Protein AF-A0A508YYV6-F1 (afdb_monomer_lite)

pLDDT: mean 89.04, std 14.24, range [32.28, 98.62]

Organism: Limosilactobacillus mucosae (NCBI:txid97478)

Structure (mmCIF, N/CA/C/O backbone):
data_AF-A0A508YYV6-F1
#
_entry.id   AF-A0A508YYV6-F1
#
loop_
_atom_site.group_PDB
_atom_site.id
_atom_site.type_symbol
_atom_site.label_atom_id
_atom_site.label_alt_id
_atom_site.label_comp_id
_atom_site.label_asym_id
_atom_site.label_entity_id
_atom_site.label_seq_id
_atom_site.pdbx_PDB_ins_code
_atom_site.Cartn_x
_atom_site.Cartn_y
_atom_site.Cartn_z
_atom_site.occupancy
_atom_site.B_iso_or_equiv
_atom_site.auth_seq_id
_atom_site.auth_comp_id
_atom_site.auth_asym_id
_atom_site.auth_atom_id
_atom_site.pdbx_PDB_model_num
ATOM 1 N N . MET A 1 1 ? 17.109 -22.491 -25.979 1.00 44.66 1 MET A N 1
ATOM 2 C CA . MET A 1 1 ? 16.793 -21.526 -24.907 1.00 44.66 1 MET A CA 1
ATOM 3 C C . MET A 1 1 ? 16.253 -20.289 -25.611 1.00 44.66 1 MET A C 1
ATOM 5 O O . MET A 1 1 ? 17.034 -19.616 -26.267 1.00 44.66 1 MET A O 1
ATOM 9 N N . MET A 1 2 ? 14.929 -20.088 -25.649 1.00 47.56 2 MET A N 1
ATOM 10 C CA . MET A 1 2 ? 14.361 -18.879 -26.267 1.00 47.56 2 MET A CA 1
ATOM 11 C C . MET A 1 2 ? 14.750 -17.688 -25.391 1.00 47.56 2 MET A C 1
ATOM 13 O O . MET A 1 2 ? 14.149 -17.460 -24.346 1.00 47.56 2 MET A O 1
ATOM 17 N N . GLY A 1 3 ? 15.824 -16.999 -25.770 1.00 58.94 3 GLY A N 1
ATOM 18 C CA . GLY A 1 3 ? 16.215 -15.749 -25.140 1.00 58.94 3 GLY A CA 1
ATOM 19 C C . GLY A 1 3 ? 15.248 -14.667 -25.590 1.00 58.94 3 GLY A C 1
ATOM 20 O O . GLY A 1 3 ? 15.138 -14.406 -26.785 1.00 58.94 3 GLY A O 1
ATOM 21 N N . PHE A 1 4 ? 14.527 -14.070 -24.645 1.00 71.75 4 PHE A N 1
ATOM 22 C CA . PHE A 1 4 ? 13.805 -12.831 -24.906 1.00 71.75 4 PHE A CA 1
ATOM 23 C C . PHE A 1 4 ? 14.797 -11.779 -25.407 1.00 71.75 4 PHE A C 1
ATOM 25 O O . PHE A 1 4 ? 15.873 -11.624 -24.828 1.00 71.75 4 PHE A O 1
ATOM 32 N N . ASP A 1 5 ? 14.435 -11.067 -26.473 1.00 80.62 5 ASP A N 1
ATOM 33 C CA . ASP A 1 5 ? 15.212 -9.929 -26.954 1.00 80.62 5 ASP A CA 1
ATOM 34 C C . ASP A 1 5 ? 15.296 -8.872 -25.830 1.00 80.62 5 ASP A C 1
ATOM 36 O O . ASP A 1 5 ? 14.256 -8.379 -25.373 1.00 80.62 5 ASP A O 1
ATOM 40 N N . PRO A 1 6 ? 16.503 -8.512 -25.357 1.00 77.69 6 PRO A N 1
ATOM 41 C CA . PRO A 1 6 ? 16.677 -7.519 -24.300 1.00 77.69 6 PRO A CA 1
ATOM 42 C C . PRO A 1 6 ? 16.033 -6.159 -24.608 1.00 77.69 6 PRO A C 1
ATOM 44 O O . PRO A 1 6 ? 15.641 -5.444 -23.683 1.00 77.69 6 PRO A O 1
ATOM 47 N N . SER A 1 7 ? 15.884 -5.800 -25.887 1.00 81.75 7 SER A N 1
ATOM 48 C CA . SER A 1 7 ? 15.229 -4.556 -26.302 1.00 81.75 7 SER A CA 1
ATOM 49 C C . SER A 1 7 ? 13.733 -4.541 -25.965 1.00 81.75 7 SER A C 1
ATOM 51 O O . SER A 1 7 ? 13.211 -3.504 -25.552 1.00 81.75 7 SER A O 1
ATOM 53 N N . ILE A 1 8 ? 13.063 -5.700 -26.024 1.00 81.06 8 ILE A N 1
ATOM 54 C CA . ILE A 1 8 ? 11.659 -5.856 -25.619 1.00 81.06 8 ILE A CA 1
ATOM 55 C C . ILE A 1 8 ? 11.526 -5.595 -24.118 1.00 81.06 8 ILE A C 1
ATOM 57 O O . ILE A 1 8 ? 10.637 -4.860 -23.693 1.00 81.06 8 ILE A O 1
ATOM 61 N N . ILE A 1 9 ? 12.438 -6.146 -23.312 1.00 76.94 9 ILE A N 1
ATOM 62 C CA . ILE A 1 9 ? 12.442 -5.943 -21.856 1.00 76.94 9 ILE A CA 1
ATOM 63 C C . ILE A 1 9 ? 12.647 -4.461 -21.527 1.00 76.94 9 ILE A C 1
ATOM 65 O O . ILE A 1 9 ? 11.951 -3.929 -20.665 1.00 76.94 9 ILE A O 1
ATOM 69 N N . SER A 1 10 ? 13.560 -3.779 -22.224 1.00 84.38 10 SER A N 1
ATOM 70 C CA . SER A 1 10 ? 13.785 -2.343 -22.025 1.00 84.38 10 SER A CA 1
ATOM 71 C C . SER A 1 10 ? 12.559 -1.508 -22.397 1.00 84.38 10 SER A C 1
ATOM 73 O O . SER A 1 10 ? 12.146 -0.658 -21.613 1.00 84.38 10 SER A O 1
ATOM 75 N N . GLY A 1 11 ? 11.935 -1.774 -23.549 1.00 87.81 11 GLY A N 1
ATOM 76 C CA . GLY A 1 11 ? 10.738 -1.046 -23.976 1.00 87.81 11 GLY A CA 1
ATOM 77 C C . GLY A 1 11 ? 9.548 -1.254 -23.033 1.00 87.81 11 GLY A C 1
ATOM 78 O O . GLY A 1 11 ? 8.821 -0.310 -22.722 1.00 87.81 11 GLY A O 1
ATOM 79 N N . LEU A 1 12 ? 9.373 -2.473 -22.513 1.00 88.50 12 LEU A N 1
ATOM 80 C CA . LEU A 1 12 ? 8.360 -2.760 -21.496 1.00 88.50 12 LEU A CA 1
ATOM 81 C C . LEU A 1 12 ? 8.665 -2.050 -20.174 1.00 88.50 12 LEU A C 1
ATOM 83 O O . LEU A 1 12 ? 7.758 -1.498 -19.553 1.00 88.50 12 LEU A O 1
ATOM 87 N N . ASP A 1 13 ? 9.926 -2.020 -19.750 1.00 92.00 13 ASP A N 1
ATOM 88 C CA . ASP A 1 13 ? 10.344 -1.306 -18.545 1.00 92.00 13 ASP A CA 1
ATOM 89 C C . ASP A 1 13 ? 10.122 0.210 -18.674 1.00 92.00 13 ASP A C 1
ATOM 91 O O . ASP A 1 13 ? 9.678 0.846 -17.722 1.00 92.00 13 ASP A O 1
ATOM 95 N N . ASP A 1 14 ? 10.302 0.800 -19.856 1.00 90.00 14 ASP A N 1
ATOM 96 C CA . ASP A 1 14 ? 10.023 2.222 -20.073 1.00 90.00 14 ASP A CA 1
ATOM 97 C C . ASP A 1 14 ? 8.540 2.574 -19.920 1.00 90.00 14 ASP A C 1
ATOM 99 O O . ASP A 1 14 ? 8.212 3.634 -19.370 1.00 90.00 14 ASP A O 1
ATOM 103 N N . LEU A 1 15 ? 7.647 1.680 -20.343 1.00 89.88 15 LEU A N 1
ATOM 104 C CA . LEU A 1 15 ? 6.197 1.867 -20.273 1.00 89.88 15 LEU A CA 1
ATOM 105 C C . LEU A 1 15 ? 5.628 1.533 -18.889 1.00 89.88 15 LEU A C 1
ATOM 107 O O . LEU A 1 15 ? 4.827 2.290 -18.334 1.00 89.88 15 LEU A O 1
ATOM 111 N N . PHE A 1 16 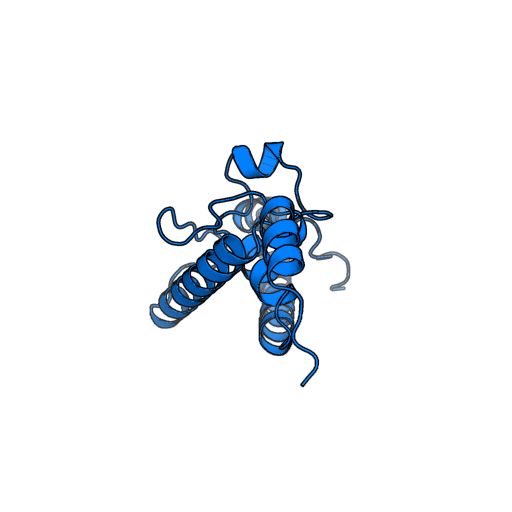? 6.050 0.402 -18.328 1.00 92.31 16 PHE A N 1
ATOM 112 C CA . PHE A 1 16 ? 5.475 -0.180 -17.118 1.00 92.31 16 PHE A CA 1
ATOM 113 C C . PHE A 1 16 ? 6.336 0.026 -15.872 1.00 92.31 16 PHE A C 1
ATOM 115 O O . PHE A 1 16 ? 5.884 -0.288 -14.776 1.00 92.31 16 PHE A O 1
ATOM 122 N N . LYS A 1 17 ? 7.546 0.578 -15.995 1.00 94.88 17 LYS A N 1
ATOM 123 C CA . LYS A 1 17 ? 8.468 0.830 -14.871 1.00 94.88 17 LYS A CA 1
ATOM 124 C C . LYS A 1 17 ? 8.705 -0.417 -14.013 1.00 94.88 17 LYS A C 1
ATOM 126 O O . LYS A 1 17 ? 8.745 -0.336 -12.786 1.00 94.88 17 LYS A O 1
ATOM 131 N N . ILE A 1 18 ? 8.825 -1.568 -14.672 1.00 92.56 18 ILE A N 1
ATOM 132 C CA . ILE A 1 18 ? 8.816 -2.903 -14.064 1.00 92.56 18 ILE A CA 1
ATOM 133 C C . ILE A 1 18 ? 9.907 -3.023 -13.004 1.00 92.56 18 ILE A C 1
ATOM 135 O O . ILE A 1 18 ? 9.617 -3.419 -11.878 1.00 92.56 18 ILE A O 1
ATOM 139 N N . LYS A 1 19 ? 11.149 -2.640 -13.327 1.00 93.50 19 LYS A N 1
ATOM 140 C CA . LYS A 1 19 ? 12.285 -2.785 -12.403 1.00 93.50 19 LYS A CA 1
ATOM 141 C C . LYS A 1 19 ? 12.088 -1.972 -11.130 1.00 93.50 19 LYS A C 1
ATOM 143 O O . LYS A 1 19 ? 12.294 -2.489 -10.034 1.00 93.50 19 LYS A O 1
ATOM 148 N N . GLN A 1 20 ? 11.667 -0.715 -11.278 1.00 96.00 20 GLN A N 1
ATOM 149 C CA . GLN A 1 20 ? 11.461 0.179 -10.141 1.00 96.00 20 GLN A CA 1
ATOM 150 C C . GLN A 1 20 ? 10.314 -0.316 -9.262 1.00 96.00 20 GLN A C 1
ATOM 152 O O . GLN A 1 20 ? 10.476 -0.440 -8.055 1.00 96.00 20 GLN A O 1
ATOM 157 N N . VAL A 1 21 ? 9.179 -0.664 -9.868 1.00 95.44 21 VAL A N 1
ATOM 158 C CA . VAL A 1 21 ? 8.009 -1.178 -9.148 1.00 95.44 21 VAL A CA 1
ATOM 159 C C . VAL A 1 21 ? 8.317 -2.468 -8.414 1.00 95.44 21 VAL A C 1
ATOM 161 O O . VAL A 1 21 ? 7.904 -2.625 -7.270 1.00 95.44 21 VAL A O 1
ATOM 164 N N . PHE A 1 22 ? 9.032 -3.391 -9.052 1.00 95.19 22 PHE A N 1
ATOM 165 C CA . PHE A 1 22 ? 9.403 -4.652 -8.430 1.00 95.19 22 PHE A CA 1
ATOM 166 C C . PHE A 1 22 ? 10.317 -4.419 -7.222 1.00 95.19 22 PHE A C 1
ATOM 168 O O . PHE A 1 22 ? 10.053 -4.941 -6.140 1.00 95.19 22 PHE A O 1
ATOM 175 N N . SER A 1 23 ? 11.335 -3.565 -7.375 1.00 97.06 23 SER A N 1
ATOM 176 C CA . SER A 1 23 ? 12.210 -3.154 -6.273 1.00 97.06 23 SER A CA 1
ATOM 177 C C . SER A 1 23 ? 11.417 -2.514 -5.129 1.00 97.06 23 SER A C 1
ATOM 179 O O . SER A 1 23 ? 11.518 -2.955 -3.984 1.00 97.06 23 SER A O 1
ATOM 181 N N . ASP A 1 24 ? 10.572 -1.525 -5.430 1.00 98.06 24 ASP A N 1
ATOM 182 C CA . ASP A 1 24 ? 9.748 -0.839 -4.432 1.00 98.06 24 ASP A CA 1
ATOM 183 C C . ASP A 1 24 ? 8.808 -1.824 -3.718 1.00 98.06 24 ASP A C 1
ATOM 185 O O . ASP A 1 24 ? 8.712 -1.798 -2.491 1.00 98.06 24 ASP A O 1
ATOM 189 N N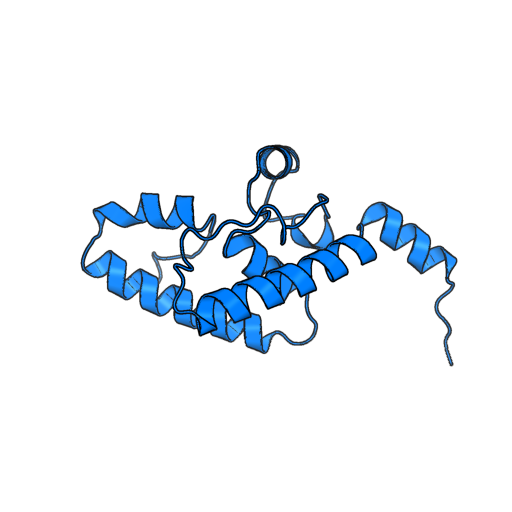 . SER A 1 25 ? 8.197 -2.756 -4.461 1.00 97.69 25 SER A N 1
ATOM 190 C CA . SER A 1 25 ? 7.317 -3.805 -3.928 1.00 97.69 25 SER A CA 1
ATOM 191 C C . SER A 1 25 ? 8.034 -4.667 -2.892 1.00 97.69 25 SER A C 1
ATOM 193 O O . SER A 1 25 ? 7.514 -4.865 -1.796 1.00 97.69 25 SER A O 1
ATOM 195 N N . LEU A 1 26 ? 9.248 -5.144 -3.190 1.00 97.94 26 LEU A N 1
ATOM 196 C CA . LEU A 1 26 ? 10.032 -5.948 -2.247 1.00 97.94 26 LEU A CA 1
ATOM 197 C C . LEU A 1 26 ? 10.357 -5.169 -0.969 1.00 97.94 26 LEU A C 1
ATOM 199 O O . LEU A 1 26 ? 10.254 -5.715 0.132 1.00 97.94 26 LEU A O 1
ATOM 203 N N . THR A 1 27 ? 10.715 -3.889 -1.097 1.00 98.31 27 THR A N 1
ATOM 204 C CA . THR A 1 27 ? 11.006 -3.057 0.077 1.00 98.31 27 THR A CA 1
ATOM 205 C C . THR A 1 27 ? 9.762 -2.777 0.918 1.00 98.31 27 THR A C 1
ATOM 207 O O . THR A 1 27 ? 9.849 -2.811 2.143 1.00 98.31 27 THR A O 1
ATOM 210 N N . LEU A 1 28 ? 8.601 -2.571 0.288 1.00 98.62 28 LEU A N 1
ATOM 211 C CA . LEU A 1 28 ? 7.327 -2.366 0.975 1.00 98.62 28 LEU A CA 1
ATOM 212 C C . LEU A 1 28 ? 6.864 -3.642 1.692 1.00 98.62 28 LEU A C 1
ATOM 214 O O . LEU A 1 28 ? 6.436 -3.589 2.842 1.00 98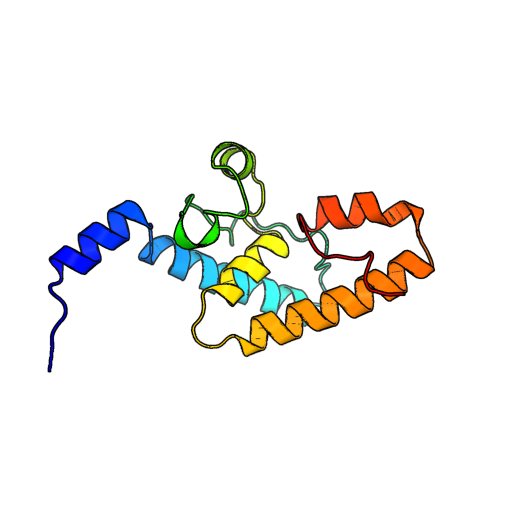.62 28 LEU A O 1
ATOM 218 N N . ILE A 1 29 ? 6.996 -4.805 1.049 1.00 98.06 29 ILE A N 1
ATOM 219 C CA . ILE A 1 29 ? 6.696 -6.107 1.665 1.00 98.06 29 ILE A CA 1
ATOM 220 C C . ILE A 1 29 ? 7.580 -6.328 2.899 1.00 98.06 29 ILE A C 1
ATOM 222 O O . ILE A 1 29 ? 7.090 -6.737 3.954 1.00 98.06 29 ILE A O 1
ATOM 226 N N . LEU A 1 30 ? 8.878 -6.028 2.790 1.00 98.19 30 LEU A N 1
ATOM 227 C CA . LEU A 1 30 ? 9.821 -6.121 3.903 1.00 98.19 30 LEU A CA 1
ATOM 228 C C . LEU A 1 30 ? 9.436 -5.192 5.066 1.00 98.19 30 LEU A C 1
ATOM 230 O O . LEU A 1 30 ? 9.510 -5.601 6.227 1.00 98.19 30 LEU A O 1
ATOM 234 N N . ASP A 1 31 ? 9.008 -3.970 4.755 1.00 98.50 31 ASP A N 1
ATOM 235 C CA . ASP A 1 31 ? 8.554 -2.982 5.733 1.00 98.50 31 ASP A CA 1
ATOM 236 C C . ASP A 1 31 ? 7.329 -3.481 6.513 1.00 98.50 31 ASP A C 1
ATOM 238 O O . ASP A 1 31 ? 7.363 -3.529 7.742 1.00 98.50 31 ASP A O 1
ATOM 242 N N . TYR A 1 32 ? 6.297 -3.985 5.828 1.00 98.25 32 TYR A N 1
ATOM 243 C CA . TYR A 1 32 ? 5.114 -4.554 6.488 1.00 98.25 32 TYR A CA 1
ATOM 244 C C . TYR A 1 32 ? 5.412 -5.824 7.285 1.00 98.25 32 TYR A C 1
ATOM 246 O O . TYR A 1 32 ? 4.837 -6.022 8.357 1.00 98.25 32 TYR A O 1
ATOM 254 N N . ARG A 1 33 ? 6.328 -6.677 6.810 1.00 97.31 33 ARG A N 1
ATOM 255 C CA . ARG A 1 33 ? 6.787 -7.842 7.578 1.00 97.31 33 ARG A CA 1
ATOM 256 C C . ARG A 1 33 ? 7.397 -7.402 8.911 1.00 97.31 33 ARG A C 1
ATOM 258 O O . ARG A 1 33 ? 7.068 -7.970 9.950 1.00 97.31 33 ARG A O 1
ATOM 265 N N . ASN A 1 34 ? 8.276 -6.398 8.884 1.00 98.06 34 ASN A N 1
ATOM 266 C CA . ASN A 1 34 ? 8.903 -5.863 10.092 1.00 98.06 34 ASN A CA 1
ATOM 267 C C . ASN A 1 34 ? 7.874 -5.169 10.993 1.00 98.06 34 ASN A C 1
ATOM 269 O O . ASN A 1 34 ? 7.860 -5.414 12.196 1.00 98.06 34 ASN A O 1
ATOM 273 N N . LEU A 1 35 ? 6.975 -4.367 10.416 1.00 97.62 35 LEU A N 1
ATOM 274 C CA . LEU A 1 35 ? 5.877 -3.725 11.137 1.00 97.62 35 LEU A CA 1
ATOM 275 C C . LEU A 1 35 ? 5.053 -4.757 11.918 1.00 97.62 35 LEU A C 1
ATOM 277 O O . LEU A 1 35 ? 4.827 -4.577 13.112 1.00 97.62 35 LEU A O 1
ATOM 281 N N . ALA A 1 36 ? 4.648 -5.852 11.269 1.00 95.12 36 ALA A N 1
ATOM 282 C CA . ALA A 1 36 ? 3.872 -6.916 11.899 1.00 95.12 36 ALA A CA 1
ATOM 283 C C . ALA A 1 36 ? 4.659 -7.630 13.011 1.00 95.12 36 ALA A C 1
ATOM 285 O O . ALA A 1 36 ? 4.123 -7.841 14.097 1.00 95.12 36 ALA A O 1
ATOM 286 N N . ALA A 1 37 ? 5.939 -7.941 12.777 1.00 96.00 37 ALA A N 1
ATOM 287 C CA . ALA A 1 37 ? 6.805 -8.577 13.774 1.00 96.00 37 ALA A CA 1
ATOM 288 C C . ALA A 1 37 ? 7.010 -7.713 15.031 1.00 96.00 37 ALA A C 1
ATOM 290 O O . ALA A 1 37 ? 7.181 -8.243 16.126 1.00 96.00 37 ALA A O 1
ATOM 291 N N . HIS A 1 38 ? 6.964 -6.388 14.884 1.00 96.19 38 HIS A N 1
ATOM 292 C CA . HIS A 1 38 ? 7.078 -5.437 15.989 1.00 96.19 38 HIS A CA 1
ATOM 293 C C . HIS A 1 38 ? 5.723 -4.993 16.567 1.00 96.19 38 HIS A C 1
ATOM 295 O O . HIS A 1 38 ? 5.694 -4.127 17.439 1.00 96.19 38 HIS A O 1
ATOM 301 N N . GLY A 1 39 ? 4.601 -5.565 16.111 1.00 92.38 39 GLY A N 1
ATOM 302 C CA . GLY A 1 39 ? 3.264 -5.226 16.612 1.00 92.38 39 GLY A CA 1
ATOM 303 C C . GLY A 1 39 ? 2.782 -3.825 16.216 1.00 92.38 39 GLY A C 1
ATOM 304 O O . GLY A 1 39 ? 2.006 -3.202 16.940 1.00 92.38 39 GLY A O 1
ATOM 305 N N . GLY A 1 40 ? 3.259 -3.302 15.086 1.00 94.25 40 GLY A N 1
ATOM 306 C CA . GLY A 1 40 ? 2.875 -1.994 14.567 1.00 94.25 40 GLY A CA 1
ATOM 307 C C . GLY A 1 40 ? 1.436 -1.929 14.039 1.00 94.25 40 GLY A C 1
ATOM 308 O O . GLY A 1 40 ? 0.763 -2.937 13.819 1.00 94.25 40 GLY A O 1
ATOM 309 N N . ARG A 1 41 ? 0.947 -0.703 13.815 1.00 95.00 41 ARG A N 1
ATOM 310 C CA . ARG A 1 41 ? -0.426 -0.446 13.353 1.00 95.00 41 ARG A CA 1
ATOM 311 C C . ARG A 1 41 ? -0.518 -0.537 11.835 1.00 95.00 41 ARG A C 1
ATOM 313 O O . ARG A 1 41 ? -0.130 0.381 11.129 1.00 95.00 41 ARG A O 1
ATOM 320 N N . VAL A 1 42 ? -1.083 -1.634 11.346 1.00 95.12 42 VAL A N 1
ATOM 321 C CA . VAL A 1 42 ? -1.184 -1.933 9.910 1.00 95.12 42 VAL A CA 1
ATOM 322 C C . VAL A 1 42 ? -2.160 -1.007 9.166 1.00 95.12 42 VAL A C 1
ATOM 324 O O . VAL A 1 42 ? -1.867 -0.572 8.057 1.00 95.12 42 VAL A O 1
ATOM 327 N N . TYR A 1 43 ? -3.321 -0.695 9.754 1.00 94.38 43 TYR A N 1
ATOM 328 C CA . TYR A 1 43 ? -4.432 -0.052 9.033 1.00 94.38 43 TYR A CA 1
ATOM 329 C C . TYR A 1 43 ? -4.128 1.375 8.540 1.00 94.38 43 TYR A C 1
ATOM 331 O O . TYR A 1 43 ? -4.661 1.800 7.522 1.00 94.38 43 TYR A O 1
ATOM 339 N N . ASN A 1 44 ? -3.275 2.118 9.243 1.00 96.00 44 ASN A N 1
ATOM 340 C CA . ASN A 1 44 ? -2.889 3.485 8.892 1.00 96.00 44 ASN A CA 1
ATOM 341 C C . ASN A 1 44 ? -1.381 3.633 8.670 1.00 96.00 44 ASN A C 1
ATOM 343 O O . ASN A 1 44 ? -0.867 4.751 8.687 1.00 96.00 44 ASN A O 1
ATOM 347 N N . HIS A 1 45 ? -0.673 2.522 8.456 1.00 97.69 45 HIS A N 1
ATOM 348 C CA . HIS A 1 45 ? 0.762 2.557 8.211 1.00 97.69 45 HIS A CA 1
ATOM 349 C C . HIS A 1 45 ? 1.089 3.368 6.957 1.00 97.69 45 HIS A C 1
ATOM 351 O O . HIS A 1 45 ? 0.412 3.253 5.928 1.00 97.69 45 HIS A O 1
ATOM 357 N N . ARG A 1 46 ? 2.134 4.190 7.052 1.00 97.56 46 ARG A N 1
ATOM 358 C CA . ARG A 1 46 ? 2.719 4.960 5.955 1.00 97.56 46 ARG A CA 1
ATOM 359 C C . ARG A 1 46 ? 4.227 4.981 6.134 1.00 97.56 46 ARG A C 1
ATOM 361 O O . ARG A 1 46 ? 4.731 5.110 7.245 1.00 97.56 46 ARG A O 1
ATOM 368 N N . SER A 1 47 ? 4.933 4.878 5.022 1.00 96.69 47 SER A N 1
ATOM 369 C CA . SER A 1 47 ? 6.388 4.919 4.974 1.00 96.69 47 SER A CA 1
ATOM 370 C C . SER A 1 47 ? 6.823 5.808 3.822 1.00 96.69 47 SER A C 1
ATOM 372 O O . SER A 1 47 ? 6.387 5.600 2.692 1.00 96.69 47 SER A O 1
ATOM 374 N N . ASP A 1 48 ? 7.682 6.788 4.101 1.00 94.44 48 ASP A N 1
ATOM 375 C CA . ASP A 1 48 ? 8.320 7.601 3.059 1.00 94.44 48 ASP A CA 1
ATOM 376 C C . ASP A 1 48 ? 9.536 6.892 2.455 1.00 94.44 48 ASP A C 1
ATOM 378 O O . ASP A 1 48 ? 9.920 7.146 1.313 1.00 94.44 48 ASP A O 1
ATOM 382 N N . LYS A 1 49 ? 10.141 5.984 3.228 1.00 96.69 49 LYS A N 1
ATOM 383 C CA . LYS A 1 49 ? 11.332 5.230 2.837 1.00 96.69 49 LYS A CA 1
ATOM 384 C C . LYS A 1 49 ? 10.985 4.002 2.001 1.00 96.69 49 LYS A C 1
ATOM 386 O O . LYS A 1 49 ? 11.690 3.689 1.049 1.00 96.69 49 LYS A O 1
ATOM 391 N N . HIS A 1 50 ? 9.925 3.299 2.381 1.00 97.81 50 HIS A N 1
ATOM 392 C CA . HIS A 1 50 ? 9.486 2.058 1.755 1.00 97.81 50 HIS A CA 1
ATOM 393 C C . HIS A 1 50 ? 8.142 2.319 1.079 1.00 97.81 50 HIS A C 1
ATOM 395 O O . HIS A 1 50 ? 7.090 2.051 1.647 1.00 97.81 50 HIS A O 1
ATOM 401 N N . GLN A 1 51 ? 8.179 2.924 -0.108 1.00 97.88 51 GLN A N 1
ATOM 402 C CA . GLN A 1 51 ? 6.984 3.276 -0.875 1.00 97.88 51 GLN A CA 1
ATOM 403 C C . GLN A 1 51 ? 7.183 3.075 -2.370 1.00 97.88 51 GLN A C 1
ATOM 405 O O . GLN A 1 51 ? 8.299 3.160 -2.876 1.00 97.88 51 GLN A O 1
ATOM 410 N N . ILE A 1 52 ? 6.072 2.918 -3.085 1.00 97.94 52 ILE A N 1
ATOM 411 C CA . ILE A 1 52 ? 6.043 2.976 -4.540 1.00 97.94 52 ILE A CA 1
ATOM 412 C C . ILE A 1 52 ? 6.389 4.401 -4.979 1.00 97.94 52 ILE A C 1
ATOM 414 O O . ILE A 1 52 ? 5.686 5.381 -4.693 1.00 97.94 52 ILE A O 1
ATOM 418 N N . SER A 1 53 ? 7.525 4.514 -5.654 1.00 96.94 53 SER A N 1
ATOM 419 C CA . SER A 1 53 ? 8.145 5.777 -6.047 1.00 96.94 53 SER A CA 1
ATOM 420 C C . SER A 1 53 ? 7.627 6.295 -7.388 1.00 96.94 53 SER A C 1
ATOM 422 O O . SER A 1 53 ? 7.588 7.506 -7.613 1.00 96.94 53 SER A O 1
ATOM 424 N N . VAL A 1 54 ? 7.167 5.395 -8.262 1.00 96.19 54 VAL A N 1
ATOM 425 C CA . VAL A 1 54 ? 6.724 5.711 -9.623 1.00 96.19 54 VAL A CA 1
ATOM 426 C C . VAL A 1 54 ? 5.323 5.187 -9.908 1.00 96.19 54 VAL A C 1
ATOM 428 O O . VAL A 1 54 ? 4.947 4.089 -9.508 1.00 96.19 54 VAL A O 1
ATOM 431 N N . TYR A 1 55 ? 4.544 5.962 -10.664 1.00 95.44 55 TYR A N 1
ATOM 432 C CA . TYR A 1 55 ? 3.274 5.466 -11.177 1.00 95.44 55 TYR A CA 1
ATOM 433 C C . TYR A 1 55 ? 3.540 4.423 -12.260 1.00 95.44 55 TYR A C 1
ATOM 435 O O . TYR A 1 55 ? 4.125 4.746 -13.298 1.00 95.44 55 TYR A O 1
ATOM 443 N N . SER A 1 56 ? 3.037 3.213 -12.048 1.00 94.69 56 SER A N 1
ATOM 444 C CA . SER A 1 56 ? 3.079 2.141 -13.030 1.00 94.69 56 SER A CA 1
ATOM 445 C C . SER A 1 56 ? 1.682 1.643 -13.386 1.00 94.69 56 SER A C 1
ATOM 447 O O . SER A 1 56 ? 0.918 1.282 -12.487 1.00 94.69 56 SER A O 1
ATOM 449 N N . PRO A 1 57 ? 1.354 1.546 -14.686 1.00 91.75 57 PRO A N 1
ATOM 450 C CA . PRO A 1 57 ? 0.145 0.865 -15.128 1.00 91.75 57 PRO A CA 1
ATOM 451 C C . PRO A 1 57 ? 0.061 -0.594 -14.650 1.00 91.75 57 PRO A C 1
ATOM 453 O O . PRO A 1 57 ? -1.045 -1.079 -14.455 1.00 91.75 57 PRO A O 1
ATOM 456 N N . LEU A 1 58 ? 1.193 -1.266 -14.398 1.00 89.44 58 LEU A N 1
ATOM 457 C CA . LEU A 1 58 ? 1.218 -2.646 -13.895 1.00 89.44 58 LEU A CA 1
ATOM 458 C C . LEU A 1 58 ? 0.515 -2.775 -12.534 1.00 89.44 58 LEU A C 1
ATOM 460 O O . LEU A 1 58 ? -0.209 -3.736 -12.313 1.00 89.44 58 LEU A O 1
ATOM 464 N N . LEU A 1 59 ? 0.704 -1.796 -11.643 1.00 90.06 59 LEU A N 1
ATOM 465 C CA . LEU A 1 59 ? 0.064 -1.769 -10.323 1.00 90.06 59 LEU A CA 1
ATOM 466 C C . LEU A 1 59 ? -1.289 -1.044 -10.323 1.00 90.06 59 LEU A C 1
ATOM 468 O O . LEU A 1 59 ? -2.182 -1.400 -9.555 1.00 90.06 59 LEU A O 1
ATOM 472 N N . TYR A 1 60 ? -1.430 0.015 -11.129 1.00 89.81 60 TYR A N 1
ATOM 473 C CA . TYR A 1 60 ? -2.481 1.015 -10.915 1.00 89.81 60 TYR A CA 1
ATOM 474 C C . TYR A 1 60 ? -3.515 1.166 -12.034 1.00 89.81 60 TYR A C 1
ATOM 476 O O . TYR A 1 60 ? -4.450 1.946 -11.846 1.00 89.81 60 TYR A O 1
ATOM 484 N N . ALA A 1 61 ? -3.380 0.479 -13.178 1.00 74.69 61 ALA A N 1
ATOM 485 C CA . ALA A 1 61 ? -4.166 0.771 -14.389 1.00 74.69 61 ALA A CA 1
ATOM 486 C C . ALA A 1 61 ? -5.688 0.861 -14.168 1.00 74.69 61 ALA A C 1
ATOM 488 O O . ALA A 1 61 ? -6.341 1.688 -14.801 1.00 74.69 61 ALA A O 1
ATOM 489 N N . SER A 1 62 ? -6.247 0.058 -13.261 1.00 72.50 62 SER A N 1
ATOM 490 C CA . SER A 1 62 ? -7.681 0.031 -12.945 1.00 72.50 62 SER A CA 1
ATOM 491 C C . SER A 1 62 ? -8.025 0.480 -11.522 1.00 72.50 62 SER A C 1
ATOM 493 O O . SER A 1 62 ? -9.203 0.620 -11.201 1.00 72.50 62 SER A O 1
ATOM 495 N N . SER A 1 63 ? -7.030 0.711 -10.660 1.00 72.50 63 SER A N 1
ATOM 496 C CA . SER A 1 63 ? -7.258 0.962 -9.234 1.00 72.50 63 SER A CA 1
ATOM 497 C C . SER A 1 63 ? -7.188 2.447 -8.878 1.00 72.50 63 SER A C 1
ATOM 499 O O . SER A 1 63 ? -7.999 2.930 -8.085 1.00 72.50 63 SER A O 1
ATOM 501 N N . ILE A 1 64 ? -6.214 3.192 -9.425 1.00 86.69 64 ILE A N 1
ATOM 502 C CA . ILE A 1 64 ? -5.888 4.552 -8.966 1.00 86.69 64 ILE A CA 1
ATOM 503 C C . ILE A 1 64 ? -5.435 5.437 -10.133 1.00 86.69 64 ILE A C 1
ATOM 505 O O . ILE A 1 64 ? -4.588 5.067 -10.948 1.00 86.69 64 ILE A O 1
ATOM 509 N N . SER A 1 65 ? -5.963 6.665 -10.188 1.00 89.94 65 SER A N 1
ATOM 510 C CA . SER A 1 65 ? -5.539 7.651 -11.183 1.00 89.94 65 SER A CA 1
ATOM 511 C C . SER A 1 65 ? -4.124 8.166 -10.909 1.00 89.94 65 SER A C 1
ATOM 513 O O . SER A 1 65 ? -3.693 8.308 -9.762 1.00 89.94 65 SER A O 1
ATOM 515 N N . ARG A 1 66 ? -3.408 8.552 -11.970 1.00 92.12 66 ARG A N 1
ATOM 516 C CA . ARG A 1 66 ? -2.073 9.158 -11.847 1.00 92.12 66 ARG A CA 1
ATOM 517 C C . ARG A 1 66 ? -2.072 10.400 -10.944 1.00 92.12 66 ARG A C 1
ATOM 519 O O . ARG A 1 66 ? -1.100 10.630 -10.233 1.00 92.12 66 ARG A O 1
ATOM 526 N N . THR A 1 67 ? -3.155 11.179 -10.942 1.00 93.56 67 THR A N 1
ATOM 527 C CA . THR A 1 67 ? -3.323 12.343 -10.056 1.00 93.56 67 THR A CA 1
ATOM 528 C C . THR A 1 67 ? -3.413 11.933 -8.587 1.00 93.56 67 THR A C 1
ATOM 530 O O . THR A 1 67 ? -2.709 12.504 -7.762 1.00 93.56 67 THR A O 1
ATOM 533 N N . LYS A 1 68 ? -4.212 10.909 -8.251 1.00 92.44 68 LYS A N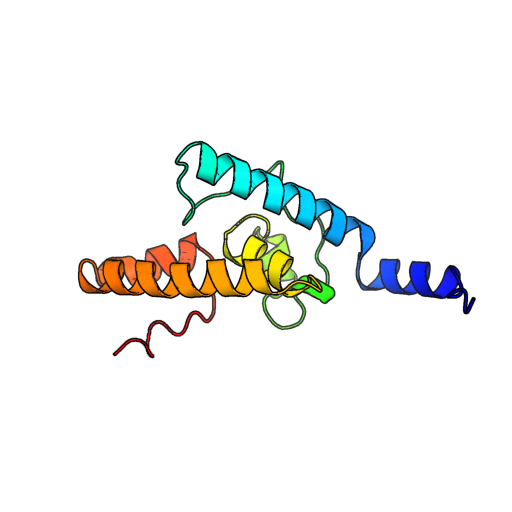 1
ATOM 534 C CA . LYS A 1 68 ? -4.296 10.399 -6.873 1.00 92.44 68 LYS A CA 1
ATOM 535 C C . LYS A 1 68 ? -2.947 9.873 -6.382 1.00 92.44 68 LYS A C 1
ATOM 537 O O . LYS A 1 68 ? -2.534 10.221 -5.282 1.00 92.44 68 LYS A O 1
ATOM 542 N N . PHE A 1 69 ? -2.237 9.114 -7.217 1.00 94.81 69 PHE A N 1
ATOM 543 C CA . PHE A 1 69 ? -0.887 8.641 -6.896 1.00 94.81 69 PHE A CA 1
ATOM 544 C C . PHE A 1 69 ? 0.078 9.801 -6.611 1.00 94.81 69 PHE A C 1
ATOM 546 O O . PHE A 1 69 ? 0.777 9.794 -5.600 1.00 94.81 69 PHE A O 1
ATOM 553 N N . LYS A 1 70 ? 0.087 10.834 -7.469 1.00 94.38 70 LYS A N 1
ATOM 554 C CA . LYS A 1 70 ? 0.916 12.037 -7.266 1.00 94.38 70 LYS A CA 1
ATOM 555 C C . LYS A 1 70 ? 0.625 12.733 -5.934 1.00 94.38 70 LYS A C 1
ATOM 557 O O . LYS A 1 70 ? 1.547 13.265 -5.330 1.00 94.38 70 LYS A O 1
ATOM 562 N N . ASN A 1 71 ? -0.618 12.669 -5.463 1.00 94.38 71 ASN A N 1
ATOM 563 C CA . ASN A 1 71 ? -1.040 13.225 -4.178 1.00 94.38 71 ASN A CA 1
ATOM 564 C C . ASN A 1 71 ? -0.741 12.307 -2.975 1.00 94.38 71 ASN A C 1
ATOM 566 O O . ASN A 1 71 ? -1.205 12.587 -1.876 1.00 94.38 71 ASN A O 1
ATOM 570 N N . GLY A 1 72 ? 0.010 11.216 -3.157 1.00 93.25 72 GLY A N 1
ATOM 571 C CA . GLY A 1 72 ? 0.429 10.328 -2.067 1.00 93.25 72 GLY A CA 1
ATOM 572 C C . GLY A 1 72 ? -0.399 9.051 -1.915 1.00 93.25 72 GLY A C 1
ATOM 573 O O . GLY A 1 72 ? -0.018 8.173 -1.143 1.00 93.25 72 GLY A O 1
ATOM 574 N N . TYR A 1 73 ? -1.493 8.909 -2.666 1.00 94.06 73 TYR A N 1
ATOM 575 C CA . TYR A 1 73 ? -2.417 7.791 -2.499 1.00 94.06 73 TYR A CA 1
ATOM 576 C C . TYR A 1 73 ? -1.807 6.468 -2.980 1.00 94.06 73 TYR A C 1
ATOM 578 O O . TYR A 1 73 ? -1.281 6.367 -4.090 1.00 94.06 73 TYR A O 1
ATOM 586 N N . SER A 1 74 ? -1.929 5.439 -2.149 1.00 94.62 74 SER A N 1
ATOM 587 C CA . SER A 1 74 ? -1.483 4.059 -2.342 1.00 94.62 74 SER A CA 1
ATOM 588 C C . SER A 1 74 ? -0.016 3.913 -2.696 1.00 94.62 74 SER A C 1
ATOM 590 O O . SER A 1 74 ? 0.355 3.071 -3.520 1.00 94.62 74 SER A O 1
ATOM 592 N N . ARG A 1 75 ? 0.822 4.716 -2.043 1.00 96.94 75 ARG A N 1
ATOM 593 C CA . ARG A 1 75 ? 2.278 4.618 -2.160 1.00 96.94 75 ARG A CA 1
ATOM 594 C C . ARG A 1 75 ? 2.882 3.673 -1.124 1.00 96.94 75 ARG A C 1
ATOM 596 O O . ARG A 1 75 ? 3.807 2.946 -1.454 1.00 96.94 75 ARG A O 1
ATOM 603 N N . SER A 1 76 ? 2.341 3.630 0.092 1.00 98.00 76 SER A N 1
ATOM 604 C CA . SER A 1 76 ? 2.812 2.729 1.164 1.00 98.00 76 SER A CA 1
ATOM 605 C C . SER A 1 76 ? 1.705 2.205 2.086 1.00 98.00 76 SER A C 1
ATOM 607 O O . SER A 1 76 ? 1.977 1.491 3.051 1.00 98.00 76 SER A O 1
ATOM 609 N N . SER A 1 77 ? 0.444 2.529 1.796 1.00 97.19 77 SER A N 1
ATOM 610 C CA . SER A 1 77 ? -0.706 2.003 2.532 1.00 97.19 77 SER A CA 1
ATOM 611 C C . SER A 1 77 ? -0.876 0.497 2.344 1.00 97.19 77 SER A C 1
ATOM 613 O O . SER A 1 77 ? -0.246 -0.124 1.483 1.00 97.19 77 SER A O 1
ATOM 615 N N . ILE A 1 78 ? -1.771 -0.106 3.125 1.00 97.12 78 ILE A N 1
ATOM 616 C CA . ILE A 1 78 ? -2.076 -1.529 2.974 1.00 97.12 78 ILE A CA 1
ATOM 617 C C . ILE A 1 78 ? -2.702 -1.835 1.609 1.00 97.12 78 ILE A C 1
ATOM 619 O O . ILE A 1 78 ? -2.469 -2.911 1.064 1.00 97.12 78 ILE A O 1
ATOM 623 N N . ASN A 1 79 ? -3.416 -0.882 0.998 1.00 95.44 79 ASN A N 1
ATOM 624 C CA . ASN A 1 79 ? -3.839 -1.015 -0.392 1.00 95.44 79 ASN A CA 1
ATOM 625 C C . ASN A 1 79 ? -2.635 -1.137 -1.342 1.00 95.44 79 ASN A C 1
ATOM 627 O O . ASN A 1 79 ? -2.639 -1.994 -2.221 1.00 95.44 79 ASN A O 1
ATOM 631 N N . ALA A 1 80 ? -1.573 -0.351 -1.130 1.00 96.06 80 ALA A N 1
ATOM 632 C CA . ALA A 1 80 ? -0.340 -0.469 -1.909 1.00 96.06 80 ALA A CA 1
ATOM 633 C C . ALA A 1 80 ? 0.301 -1.855 -1.748 1.00 96.06 80 ALA A C 1
ATOM 635 O O . ALA A 1 80 ? 0.674 -2.470 -2.745 1.00 96.06 80 ALA A O 1
ATOM 636 N N . LEU A 1 81 ? 0.364 -2.376 -0.516 1.00 97.56 81 LEU A N 1
ATOM 637 C CA . LEU A 1 81 ? 0.860 -3.729 -0.252 1.00 97.56 81 LEU A CA 1
ATOM 638 C C . LEU A 1 81 ? 0.029 -4.788 -0.990 1.00 97.56 81 LEU A C 1
ATOM 640 O O . LEU A 1 81 ? 0.599 -5.661 -1.637 1.00 97.56 81 LEU A O 1
ATOM 644 N N . LEU A 1 82 ? -1.303 -4.707 -0.928 1.00 95.69 82 LEU A N 1
ATOM 645 C CA . LEU A 1 82 ? -2.190 -5.641 -1.626 1.00 95.69 82 LEU A CA 1
ATOM 646 C C . LEU A 1 82 ? -1.961 -5.616 -3.141 1.00 95.69 82 LEU A C 1
ATOM 648 O O . LEU A 1 82 ? -1.866 -6.680 -3.745 1.00 95.69 82 LEU A O 1
ATOM 652 N N . LEU A 1 83 ? -1.808 -4.434 -3.746 1.00 94.56 83 LEU A N 1
ATOM 653 C CA . LEU A 1 83 ? -1.482 -4.315 -5.172 1.00 94.56 83 LEU A CA 1
ATOM 654 C C . LEU A 1 83 ? -0.127 -4.958 -5.500 1.00 94.56 83 LEU A C 1
ATOM 656 O O . LEU A 1 83 ? -0.017 -5.667 -6.496 1.00 94.56 83 LEU A O 1
ATOM 660 N N . CYS A 1 84 ? 0.885 -4.762 -4.649 1.00 95.69 84 CYS A N 1
ATOM 661 C CA . CYS A 1 84 ? 2.203 -5.377 -4.824 1.00 95.69 84 CYS A CA 1
ATOM 662 C C . CYS A 1 84 ? 2.143 -6.902 -4.761 1.00 95.69 84 CYS A C 1
ATOM 664 O O . CYS A 1 84 ? 2.798 -7.569 -5.551 1.00 95.69 84 CYS A O 1
ATOM 666 N N . LEU A 1 85 ? 1.368 -7.459 -3.827 1.00 95.88 85 LEU A N 1
ATOM 667 C CA . LEU A 1 85 ? 1.214 -8.906 -3.696 1.00 95.88 85 LEU A CA 1
ATOM 668 C C . LEU A 1 85 ? 0.388 -9.498 -4.848 1.00 95.88 85 LEU A C 1
ATOM 670 O O . LEU A 1 85 ? 0.694 -10.595 -5.298 1.00 95.88 85 LEU A O 1
ATOM 674 N N . ALA A 1 86 ? -0.613 -8.771 -5.353 1.00 92.56 86 ALA A N 1
ATOM 675 C CA . ALA A 1 86 ? -1.500 -9.237 -6.421 1.00 92.56 86 ALA A CA 1
ATOM 676 C C . ALA A 1 86 ? -0.806 -9.407 -7.784 1.00 92.56 86 ALA A C 1
ATOM 678 O O . ALA A 1 86 ? -1.290 -10.164 -8.620 1.00 92.56 86 ALA A O 1
ATOM 679 N N . ILE A 1 87 ? 0.303 -8.699 -8.028 1.00 91.12 87 ILE A N 1
ATOM 680 C CA . ILE A 1 87 ? 1.075 -8.821 -9.278 1.00 91.12 87 ILE A CA 1
ATOM 681 C C . ILE A 1 87 ? 2.141 -9.924 -9.229 1.00 91.12 87 ILE A C 1
ATOM 683 O O . ILE A 1 87 ? 2.809 -10.170 -10.233 1.00 91.12 87 ILE A O 1
ATOM 687 N N . MET A 1 88 ? 2.341 -10.558 -8.072 1.00 91.12 88 MET A N 1
ATOM 688 C CA . MET A 1 88 ? 3.299 -11.651 -7.925 1.00 91.12 88 MET A CA 1
ATOM 689 C C . MET A 1 88 ? 2.704 -12.948 -8.471 1.00 91.12 88 MET A C 1
ATOM 691 O O . MET A 1 88 ? 1.510 -13.197 -8.345 1.00 91.12 88 MET A O 1
ATOM 695 N N . GLU A 1 89 ? 3.557 -13.810 -9.027 1.00 93.62 89 GLU A N 1
ATOM 696 C CA . GLU A 1 89 ? 3.139 -15.140 -9.490 1.00 93.62 89 GLU A CA 1
ATOM 697 C C . GLU A 1 89 ? 2.532 -15.971 -8.348 1.00 93.62 89 GLU A C 1
ATOM 699 O O . GLU A 1 89 ? 1.506 -16.627 -8.521 1.00 93.62 89 GLU A O 1
ATOM 704 N N . ASN A 1 90 ? 3.136 -15.903 -7.155 1.00 93.81 90 ASN A N 1
ATOM 705 C CA . ASN A 1 90 ? 2.570 -16.513 -5.960 1.00 93.81 90 ASN A CA 1
ATOM 706 C C . ASN A 1 90 ? 1.501 -15.601 -5.340 1.00 93.81 90 ASN A C 1
ATOM 708 O O . ASN A 1 90 ? 1.821 -14.626 -4.657 1.00 93.81 90 ASN A O 1
ATOM 712 N N . ASN A 1 91 ? 0.239 -15.976 -5.531 1.00 93.06 91 ASN A N 1
ATOM 713 C CA . ASN A 1 91 ? -0.923 -15.241 -5.041 1.00 93.06 91 ASN A CA 1
ATOM 714 C C . ASN A 1 91 ? -1.336 -15.605 -3.595 1.00 93.06 91 ASN A C 1
ATOM 716 O O . ASN A 1 91 ? -2.255 -14.996 -3.034 1.00 93.06 91 ASN A O 1
ATOM 720 N N . ASP A 1 92 ? -0.684 -16.581 -2.956 1.00 96.44 92 ASP A N 1
ATOM 721 C CA . ASP A 1 92 ? -1.036 -17.010 -1.596 1.00 96.44 92 ASP A CA 1
ATOM 722 C C . ASP A 1 92 ? -0.929 -15.869 -0.568 1.00 96.44 92 ASP A C 1
ATOM 724 O O . ASP A 1 92 ? -1.875 -15.683 0.206 1.00 96.44 92 ASP A O 1
ATOM 728 N N . PRO A 1 93 ? 0.142 -15.043 -0.551 1.00 96.25 93 PRO A N 1
ATOM 729 C CA . PRO A 1 93 ? 0.260 -13.956 0.418 1.00 96.25 93 PRO A CA 1
ATOM 730 C C . PRO A 1 93 ? -0.830 -12.894 0.256 1.00 96.25 93 PRO A C 1
ATOM 732 O O . PRO A 1 93 ? -1.358 -12.402 1.255 1.00 96.25 93 PRO A O 1
ATOM 735 N N . TYR A 1 94 ? -1.191 -12.560 -0.987 1.00 95.62 94 TYR A N 1
ATOM 736 C CA . TYR A 1 94 ? -2.300 -11.652 -1.271 1.00 95.62 94 TYR A CA 1
ATOM 737 C C . TYR A 1 94 ? -3.609 -12.231 -0.735 1.00 95.62 94 TYR A C 1
ATOM 739 O O . TYR A 1 94 ? -4.291 -11.578 0.053 1.00 95.62 94 TYR A O 1
ATOM 747 N N . THR A 1 95 ? -3.925 -13.472 -1.113 1.00 94.94 95 THR A N 1
ATOM 748 C CA . THR A 1 95 ? -5.173 -14.146 -0.734 1.00 94.94 95 THR A CA 1
ATOM 749 C C . THR A 1 95 ? -5.305 -14.234 0.780 1.00 94.94 95 THR A C 1
ATOM 751 O O . THR A 1 95 ? -6.359 -13.917 1.338 1.00 94.94 95 THR A O 1
ATOM 754 N N . HIS A 1 96 ? -4.224 -14.611 1.462 1.00 95.88 96 HIS A N 1
ATOM 755 C CA . HIS A 1 96 ? -4.200 -14.734 2.910 1.00 95.88 96 HIS A CA 1
ATOM 756 C C . HIS A 1 96 ? -4.405 -13.381 3.600 1.00 95.88 96 HIS A C 1
ATOM 758 O O . HIS A 1 96 ? -5.294 -13.253 4.446 1.00 95.88 96 HIS A O 1
ATOM 764 N N . LEU A 1 97 ? -3.631 -12.359 3.212 1.00 95.25 97 LEU A N 1
ATOM 765 C CA . LEU A 1 97 ? -3.746 -11.021 3.787 1.00 95.25 97 LEU A CA 1
ATOM 766 C C . LEU A 1 97 ? -5.138 -10.438 3.541 1.00 95.25 97 LEU A C 1
ATOM 768 O O . LEU A 1 97 ? -5.783 -9.989 4.481 1.00 95.25 97 LEU A O 1
ATOM 772 N N . PHE A 1 98 ? -5.617 -10.476 2.300 1.00 94.19 98 PHE A N 1
ATOM 773 C CA . PHE A 1 98 ? -6.914 -9.933 1.911 1.00 94.19 98 PHE A CA 1
ATOM 774 C C . PHE A 1 98 ? -8.069 -10.596 2.670 1.00 94.19 98 PHE A C 1
ATOM 776 O O . PHE A 1 98 ? -8.940 -9.905 3.201 1.00 94.19 98 PHE A O 1
ATOM 783 N N . THR A 1 99 ? -8.052 -11.928 2.780 1.00 93.62 99 THR A N 1
ATOM 784 C CA . THR A 1 99 ? -9.091 -12.694 3.485 1.00 93.62 99 THR A CA 1
ATOM 785 C C . THR A 1 99 ? -9.154 -12.314 4.960 1.00 93.62 99 THR A C 1
ATOM 787 O O . THR A 1 99 ? -10.222 -11.962 5.464 1.00 93.62 99 THR A O 1
ATOM 790 N N . TRP A 1 100 ? -8.016 -12.325 5.657 1.00 94.38 100 TRP A N 1
ATOM 791 C CA . TRP A 1 100 ? -7.987 -11.973 7.075 1.00 94.38 100 TRP A CA 1
ATOM 792 C C . TRP A 1 100 ? -8.298 -10.501 7.316 1.00 94.38 100 TRP A C 1
ATOM 794 O O . TRP A 1 100 ? -9.002 -10.182 8.272 1.00 94.38 100 TRP A O 1
ATOM 804 N N . LEU A 1 101 ? -7.848 -9.610 6.432 1.00 93.88 101 LEU A N 1
ATOM 805 C CA . LEU A 1 101 ? -8.181 -8.193 6.499 1.00 93.88 101 LEU A CA 1
ATOM 806 C C . LEU A 1 101 ? -9.699 -7.983 6.445 1.00 93.88 101 LEU A C 1
ATOM 808 O O . LEU A 1 101 ? -10.244 -7.286 7.298 1.00 93.88 101 LEU A O 1
ATOM 812 N N . LYS A 1 102 ? -10.395 -8.649 5.511 1.00 91.50 102 LYS A N 1
ATOM 813 C CA . LYS A 1 102 ? -11.864 -8.623 5.428 1.00 91.50 102 LYS A CA 1
ATOM 814 C C . LYS A 1 102 ? -12.517 -9.116 6.717 1.00 91.50 102 LYS A C 1
ATOM 816 O O . LYS A 1 102 ? -13.368 -8.421 7.269 1.00 91.50 102 LYS A O 1
ATOM 821 N N . VAL A 1 103 ? -12.105 -10.286 7.213 1.00 93.38 103 VAL A N 1
ATOM 822 C CA . VAL A 1 103 ? -12.655 -10.891 8.439 1.00 93.38 103 VAL A CA 1
ATOM 823 C C . VAL A 1 103 ? -12.524 -9.946 9.634 1.00 93.38 103 VAL A C 1
ATOM 825 O O . VAL A 1 103 ? -13.509 -9.699 10.333 1.00 93.38 103 VAL A O 1
ATOM 828 N N . TRP A 1 104 ? -11.335 -9.388 9.861 1.00 93.38 104 TRP A N 1
ATOM 829 C CA . TRP A 1 104 ? -11.080 -8.537 11.021 1.00 93.38 104 TRP A CA 1
ATOM 830 C C . TRP A 1 104 ? -11.754 -7.170 10.920 1.00 93.38 104 TRP A C 1
ATOM 832 O O . TRP A 1 104 ? -12.326 -6.714 11.911 1.00 93.38 104 TRP A O 1
ATOM 842 N N . ILE A 1 105 ? -11.764 -6.542 9.738 1.00 92.94 105 ILE A N 1
ATOM 843 C CA . ILE A 1 105 ? -12.497 -5.285 9.528 1.00 92.94 105 ILE A CA 1
ATOM 844 C C . ILE A 1 105 ? -13.988 -5.497 9.785 1.00 92.94 105 ILE A C 1
ATOM 846 O O . ILE A 1 105 ? -14.588 -4.716 10.518 1.00 92.94 105 ILE A O 1
ATOM 850 N N . ALA A 1 106 ? -14.598 -6.551 9.237 1.00 91.50 106 ALA A N 1
ATOM 851 C CA . ALA A 1 106 ? -16.028 -6.790 9.422 1.00 91.50 106 ALA A CA 1
ATOM 852 C C . ALA A 1 106 ? -16.398 -7.010 10.894 1.00 91.50 106 ALA A C 1
ATOM 854 O O . ALA A 1 106 ? -17.383 -6.453 11.382 1.00 91.50 106 ALA A O 1
ATOM 855 N N . GLN A 1 107 ? -15.580 -7.766 11.631 1.00 94.25 107 GLN A N 1
ATOM 856 C CA . GLN A 1 107 ? -15.771 -7.939 13.071 1.00 94.25 107 GLN A CA 1
ATOM 857 C C . GLN A 1 107 ? -15.634 -6.623 13.849 1.00 94.25 107 GLN A C 1
ATOM 859 O O . GLN A 1 107 ? -16.393 -6.395 14.793 1.00 94.25 107 GLN A O 1
ATOM 864 N N . TYR A 1 108 ? -14.683 -5.766 13.466 1.00 94.50 108 TYR A N 1
ATOM 865 C CA . TYR A 1 108 ? -14.469 -4.461 14.090 1.00 94.50 108 TYR A CA 1
ATOM 866 C C . TYR A 1 108 ? -15.644 -3.510 13.824 1.00 94.50 108 TYR A C 1
ATOM 868 O O . TYR A 1 108 ? -16.242 -2.989 14.763 1.00 94.50 108 TYR A O 1
ATOM 876 N N . ILE A 1 109 ? -16.040 -3.357 12.558 1.00 93.94 109 ILE A N 1
ATOM 877 C CA . ILE A 1 109 ? -17.122 -2.459 12.130 1.00 93.94 109 ILE A CA 1
ATOM 878 C C . ILE A 1 109 ? -18.483 -2.884 12.686 1.00 93.94 109 ILE A C 1
ATOM 880 O O . ILE A 1 109 ? -19.313 -2.031 12.984 1.00 93.94 109 ILE A O 1
ATOM 884 N N . LYS A 1 110 ? -18.707 -4.180 12.936 1.00 94.31 110 LYS A N 1
ATOM 885 C CA . LYS A 1 110 ? -19.907 -4.647 13.652 1.00 94.31 110 LYS A CA 1
ATOM 886 C C . LYS A 1 110 ? -20.036 -4.043 15.058 1.00 94.31 110 LYS A C 1
ATOM 888 O O . LYS A 1 110 ? -21.151 -3.892 15.551 1.00 94.31 110 LYS A O 1
ATOM 893 N N . LYS A 1 111 ? -18.914 -3.739 15.717 1.00 96.81 111 LYS A N 1
ATOM 894 C CA . LYS A 1 111 ? -18.876 -3.116 17.050 1.00 96.81 111 LYS A CA 1
ATOM 895 C C . LYS A 1 111 ? -18.814 -1.590 16.973 1.00 96.81 111 LYS A C 1
ATOM 897 O O . LYS A 1 111 ? -19.396 -0.930 17.826 1.00 96.81 111 LYS A O 1
ATOM 902 N N . TYR A 1 112 ? -18.127 -1.061 15.962 1.00 96.31 112 TYR A N 1
ATOM 903 C CA . TYR A 1 112 ? -17.863 0.366 15.776 1.00 96.31 112 TYR A CA 1
ATOM 904 C C . TYR A 1 112 ? -18.234 0.793 14.346 1.00 96.31 112 TYR A C 1
ATOM 906 O O . TYR A 1 112 ? -17.355 0.983 13.505 1.00 96.31 112 TYR A O 1
ATOM 914 N N . PRO A 1 113 ? -19.537 0.894 14.028 1.00 93.50 113 PRO A N 1
ATOM 915 C CA . PRO A 1 113 ? -19.992 1.155 12.662 1.00 93.50 113 PRO A CA 1
ATOM 916 C C . PRO A 1 113 ? -19.564 2.529 12.134 1.00 93.50 113 PRO A C 1
ATOM 918 O O . PRO A 1 113 ? -19.281 2.664 10.943 1.00 93.50 113 PRO A O 1
ATOM 921 N N . ASP A 1 114 ? -19.455 3.522 13.017 1.00 95.38 114 ASP A N 1
ATOM 922 C CA . ASP A 1 114 ? -19.095 4.898 12.660 1.00 95.38 114 ASP A CA 1
ATOM 923 C C . ASP A 1 114 ? -17.645 5.022 12.147 1.00 95.38 114 ASP A C 1
ATOM 925 O O . ASP A 1 114 ? -17.320 5.941 11.394 1.00 95.38 114 ASP A O 1
ATOM 929 N N . ASP A 1 115 ? -16.784 4.047 12.462 1.00 94.62 115 ASP A N 1
ATOM 930 C CA . ASP A 1 115 ? -15.376 4.025 12.047 1.00 94.62 115 ASP A CA 1
ATOM 931 C C . ASP A 1 115 ? -15.173 3.530 10.603 1.00 94.62 115 ASP A C 1
ATOM 933 O O . ASP A 1 115 ? -14.053 3.571 10.085 1.00 94.62 115 ASP A O 1
ATOM 937 N N . ALA A 1 116 ? -16.226 3.056 9.923 1.00 91.00 116 ALA A N 1
ATOM 938 C CA . ALA A 1 116 ? -16.114 2.428 8.601 1.00 91.00 116 ALA A CA 1
ATOM 939 C C . ALA A 1 116 ? -15.444 3.337 7.567 1.00 91.00 116 ALA A C 1
ATOM 941 O O . ALA A 1 116 ? -14.513 2.919 6.873 1.00 91.00 116 ALA A O 1
ATOM 942 N N . SER A 1 117 ? -15.885 4.593 7.493 1.00 91.31 117 SER A N 1
ATOM 943 C CA . SER A 1 117 ? -15.328 5.578 6.565 1.00 91.31 117 SER A CA 1
ATOM 944 C C . SER A 1 117 ? -13.870 5.893 6.892 1.00 91.31 117 SER A C 1
ATOM 946 O O . SER A 1 117 ? -13.033 5.915 5.990 1.00 91.31 117 SER A O 1
ATOM 948 N N . TYR A 1 118 ? -13.552 6.057 8.180 1.00 93.56 118 TYR A N 1
ATOM 949 C CA . TYR A 1 118 ? -12.197 6.354 8.639 1.00 93.56 118 TYR A CA 1
ATOM 950 C C . TYR A 1 118 ? -11.218 5.220 8.317 1.00 93.56 118 TYR A C 1
ATOM 952 O O . TYR A 1 118 ? -10.125 5.470 7.803 1.00 93.56 118 TYR A O 1
ATOM 960 N N . LEU A 1 119 ? -11.605 3.966 8.578 1.00 93.81 119 LEU A N 1
ATOM 961 C CA . LEU A 1 119 ? -10.775 2.809 8.248 1.00 93.81 119 LEU A CA 1
ATOM 962 C C . LEU A 1 119 ? -10.580 2.685 6.739 1.00 93.81 119 LEU A C 1
ATOM 964 O O . LEU A 1 119 ? -9.450 2.506 6.289 1.00 93.81 119 LEU A O 1
ATOM 968 N N . LYS A 1 120 ? -11.647 2.846 5.949 1.00 91.81 120 LYS A N 1
ATOM 969 C CA . LYS A 1 120 ? -11.567 2.793 4.485 1.00 91.81 120 LYS A CA 1
ATOM 970 C C . LYS A 1 120 ? -10.590 3.830 3.928 1.00 91.81 120 LYS A C 1
ATOM 972 O O . LYS A 1 120 ? -9.775 3.504 3.064 1.00 91.81 120 LYS A O 1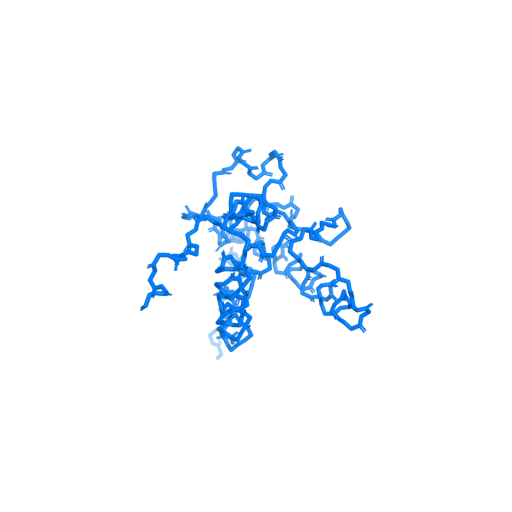
ATOM 977 N N . GLU A 1 121 ? -10.655 5.058 4.434 1.00 93.12 121 GLU A N 1
ATOM 978 C CA . GLU A 1 121 ? -9.761 6.144 4.036 1.00 93.12 121 GLU A CA 1
ATOM 979 C C . GLU A 1 121 ? -8.316 5.884 4.478 1.00 93.12 121 GLU A C 1
ATOM 981 O O . GLU A 1 121 ? -7.404 5.928 3.654 1.00 93.12 121 GLU A O 1
ATOM 986 N N . SER A 1 122 ? -8.110 5.516 5.744 1.00 95.25 122 SER A N 1
ATOM 987 C CA . SER A 1 122 ? -6.783 5.245 6.315 1.00 95.25 122 SER A CA 1
ATOM 988 C C . SER A 1 122 ? -6.059 4.096 5.612 1.00 95.25 122 SER A C 1
ATOM 990 O O . SER A 1 122 ? -4.844 4.146 5.409 1.00 95.25 122 SER A O 1
ATOM 992 N N . MET A 1 123 ? -6.806 3.072 5.209 1.00 95.12 123 MET A N 1
ATOM 993 C CA . MET A 1 123 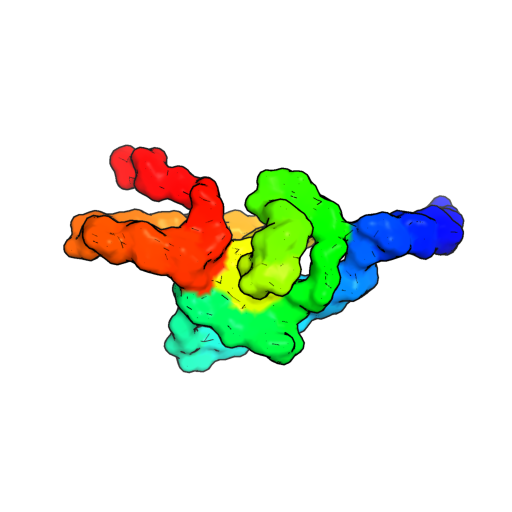? -6.285 1.882 4.540 1.00 95.12 123 MET A CA 1
ATOM 994 C C . MET A 1 123 ? -6.194 2.048 3.018 1.00 95.12 123 MET A C 1
ATOM 996 O O . MET A 1 123 ? -5.512 1.262 2.363 1.00 95.12 123 MET A O 1
ATOM 1000 N N . GLU A 1 124 ? -6.856 3.074 2.472 1.00 94.25 124 GLU A N 1
ATOM 1001 C CA . GLU A 1 124 ? -6.939 3.405 1.042 1.00 94.25 124 GLU A CA 1
ATOM 1002 C C . GLU A 1 124 ? -7.542 2.297 0.167 1.00 94.25 124 GLU A C 1
ATOM 1004 O O . GLU A 1 124 ? -7.228 2.148 -1.013 1.00 94.25 124 GLU A O 1
ATOM 1009 N N . ILE A 1 125 ? -8.434 1.508 0.754 1.00 86.69 125 ILE A N 1
ATOM 1010 C CA . ILE A 1 125 ? -9.081 0.356 0.126 1.00 86.69 125 ILE A CA 1
ATOM 1011 C C . ILE A 1 125 ? -10.378 0.801 -0.563 1.00 86.69 125 ILE A C 1
ATOM 1013 O O . ILE A 1 125 ? -11.386 1.094 0.074 1.00 86.69 125 ILE A O 1
ATOM 1017 N N . GLY A 1 126 ? -10.364 0.879 -1.895 1.00 66.75 126 GLY A N 1
ATOM 1018 C CA . GLY A 1 126 ? -11.505 1.381 -2.675 1.00 66.75 126 GLY A CA 1
ATOM 1019 C C . GLY A 1 126 ? -12.743 0.472 -2.635 1.00 66.75 126 GLY A C 1
ATOM 1020 O O . GLY A 1 126 ? -13.847 0.968 -2.395 1.00 66.75 126 GLY A O 1
ATOM 1021 N N . ASN A 1 127 ? -12.535 -0.843 -2.796 1.00 50.28 127 ASN A N 1
ATOM 1022 C CA . ASN A 1 127 ? -13.573 -1.865 -3.019 1.00 50.28 127 ASN A CA 1
ATOM 1023 C C . ASN A 1 127 ? -13.354 -3.136 -2.172 1.00 50.28 127 ASN A C 1
ATOM 1025 O O . ASN A 1 127 ? -13.501 -4.253 -2.667 1.00 50.28 127 ASN A O 1
ATOM 1029 N N . LEU A 1 128 ? -12.993 -3.016 -0.890 1.00 52.28 128 LEU A N 1
ATOM 1030 C CA . LEU A 1 128 ? -13.410 -4.095 0.006 1.00 52.28 128 LEU A CA 1
ATOM 1031 C C . LEU A 1 128 ? -14.932 -3.989 0.073 1.00 52.28 128 LEU A C 1
ATOM 1033 O O . LEU A 1 128 ? -15.443 -3.055 0.689 1.00 52.28 128 LEU A O 1
ATOM 1037 N N . ASP A 1 129 ? -15.647 -4.886 -0.607 1.00 49.44 129 ASP A N 1
ATOM 1038 C CA . ASP A 1 129 ? -17.078 -5.080 -0.385 1.00 49.44 129 ASP A CA 1
ATOM 1039 C C . ASP A 1 129 ? -17.256 -5.573 1.054 1.00 49.44 129 ASP A C 1
ATOM 1041 O O . ASP A 1 129 ? -17.267 -6.766 1.358 1.00 49.44 129 ASP A O 1
ATOM 1045 N N . ILE A 1 130 ? -17.315 -4.606 1.971 1.00 47.69 130 ILE A N 1
ATOM 1046 C CA . ILE A 1 130 ? -17.685 -4.790 3.377 1.00 47.69 130 ILE A CA 1
ATOM 1047 C C . ILE A 1 130 ? -19.191 -5.131 3.458 1.00 47.69 130 ILE A C 1
ATOM 1049 O O . ILE A 1 130 ? -19.659 -5.652 4.466 1.00 47.69 130 ILE A O 1
ATOM 1053 N N . ALA A 1 131 ? -19.947 -4.886 2.378 1.00 40.81 131 ALA A N 1
ATOM 1054 C CA . ALA A 1 131 ? -21.380 -5.147 2.268 1.00 40.81 131 ALA A CA 1
ATOM 1055 C C . ALA A 1 131 ? -21.746 -6.634 2.085 1.00 40.81 131 ALA A C 1
ATOM 1057 O O . ALA A 1 131 ? -22.841 -7.022 2.492 1.00 40.81 131 ALA A O 1
ATOM 1058 N N . ASP A 1 132 ? -20.837 -7.473 1.576 1.00 37.47 132 ASP A N 1
ATOM 1059 C CA . ASP A 1 132 ? -21.088 -8.910 1.345 1.00 37.47 132 ASP A CA 1
ATOM 1060 C C . ASP A 1 132 ? -20.833 -9.784 2.586 1.00 37.47 132 ASP A C 1
ATOM 1062 O O . ASP A 1 132 ? -20.738 -11.006 2.500 1.00 37.47 132 ASP A O 1
ATOM 1066 N N . MET A 1 133 ? -20.683 -9.167 3.760 1.00 43.72 133 MET A N 1
ATOM 1067 C CA . MET A 1 133 ? -20.382 -9.853 5.022 1.00 43.72 133 MET A CA 1
ATOM 1068 C C . MET A 1 133 ? -21.594 -9.873 5.966 1.00 43.72 133 MET A C 1
ATOM 1070 O O . MET A 1 133 ? -21.447 -9.671 7.175 1.00 43.72 133 MET A O 1
ATOM 1074 N N . LYS A 1 134 ? -22.787 -10.085 5.395 1.00 32.28 134 LYS A N 1
ATOM 1075 C CA . LYS A 1 134 ? -24.019 -10.412 6.127 1.00 32.28 134 LYS A CA 1
ATOM 1076 C C . LYS A 1 134 ? -24.218 -11.917 6.222 1.00 32.28 134 LYS A C 1
ATOM 1078 O O . LYS A 1 134 ? -24.049 -12.590 5.186 1.00 32.28 134 LYS A O 1
#

Secondary structure (DSSP, 8-state):
--PPPHHHHHHHHHHH-HHHHHHHHHHHHHHHHHHHHTT--STT---SSSS--S--HHHHTTT--HHHHHTTTTSSSHHHHHHHHHTSS--HHHHHHHHHHHHHHHHHHHH-GGGHHHHHHHHT-S---GGG--

Radius of gyration: 16.4 Å; chains: 1; bounding box: 41×35×44 Å

Sequence (134 aa):
MMGFDPSIISGLDDLFKIKQVFSDSLTLILDYRNLAAHGGRVYNHRSDKHQISVYSPLLYASSISRTKFKNGYSRSSINALLLCLAIMENNDPYTHLFTWLKVWIAQYIKKYPDDASYLKESMEIGNLDIADMK

Foldseek 3Di:
DPDDDVVVVVVCCVQFVVVLLLVLLVLLVVVVVVCVVVVHDQLQDDDPPRWRPDDGCLQPVPPDDPVCVVVVQLTRALSVNLSSLCSDPDNVVNVVCLVVVLVVLLVVCVVVVVCNVVSCVSRVPDDPPNVVPD